Protein AF-A0A2N3GZ10-F1 (afdb_monomer)

Sequence (156 aa):
MTNEALDTREQYLHWMRASSPAFLAPFALIGVSQLLAAAGSPAYAPPLGLRSMMLAAAVGAVIFGRTFGRRITLAPSGMSAENAVAFVRSTSWTLLGLAIAPSLLGIVLVLFTHSLGDALLMLVLTLLGFVLLYPRAVQWDAWLRHLVAPAEEVTV

Solvent-accessible surface area (backbone atoms only — not comparable to full-atom values): 8311 Å² total; per-residue (Å²): 137,63,74,67,66,57,51,56,51,51,54,48,51,52,50,49,59,72,48,49,67,58,72,49,44,58,59,53,44,44,52,52,28,50,53,51,30,69,71,56,77,61,92,50,85,63,62,89,61,46,68,61,50,47,51,51,50,32,53,43,33,36,54,48,31,47,52,53,69,60,48,57,76,70,51,76,41,50,38,55,69,70,56,32,50,52,50,53,52,54,49,48,52,51,24,46,49,30,14,47,41,17,33,58,46,19,38,60,49,19,64,41,62,44,36,64,66,54,33,52,50,18,43,52,51,17,54,49,14,42,74,69,34,57,81,47,74,71,54,53,54,52,46,42,53,50,21,42,34,74,52,77,80,79,81,124

Secondary structure (DSSP, 8-state):
--HHHHHHHHHHHHHHHHHGGGGGHHHHHHHHHHHHHHT-S-SSPPPTTHHHHHHHHHHHHHHHHHHHHHHGGGS-S---HHHHHHHHHHHHHHHHHHHHHHHHHHHHHHHHH--HHHHHHHHHHHHHHHHHHSPPHHHHHHHHHHHHSPPP----

Foldseek 3Di:
DDPVVVVLVVLVVVLCVVCVVLVCLLVVLLVLLLVLLVVDDQPDADPVCLLVVLVCLLLVLLVVLLVLLVCLLVPFAQDDLVVLSVVLSVNQVSLSCSLCSLSVSLSVVCSNVSDNVSNVVSSVSSVVSCVRRRDDSVSSVVSSCSRHPHGPPPPD

Structure (mmCIF, N/CA/C/O backbone):
data_AF-A0A2N3GZ10-F1
#
_entry.id   AF-A0A2N3GZ10-F1
#
loop_
_atom_site.group_PDB
_atom_site.id
_atom_site.type_symbol
_atom_site.label_atom_id
_atom_site.label_alt_id
_atom_site.label_comp_id
_atom_site.label_asym_id
_atom_site.label_entity_id
_atom_site.label_seq_id
_atom_site.pdbx_PDB_ins_code
_atom_site.Cartn_x
_atom_site.Cartn_y
_atom_site.Cartn_z
_atom_site.occupancy
_atom_site.B_iso_or_equiv
_atom_site.auth_seq_id
_atom_site.auth_comp_id
_atom_site.auth_asym_id
_atom_site.auth_atom_id
_atom_site.pdbx_PDB_model_num
ATOM 1 N N . MET A 1 1 ? -29.441 -1.987 18.231 1.00 45.09 1 MET A N 1
ATOM 2 C CA . MET A 1 1 ? -28.271 -1.794 17.349 1.00 45.09 1 MET A CA 1
ATOM 3 C C . MET A 1 1 ? -27.746 -0.404 17.643 1.00 45.09 1 MET A C 1
ATOM 5 O O . MET A 1 1 ? -28.454 0.562 17.409 1.00 45.09 1 MET A O 1
ATOM 9 N N . THR A 1 2 ? -26.625 -0.350 18.350 1.00 44.97 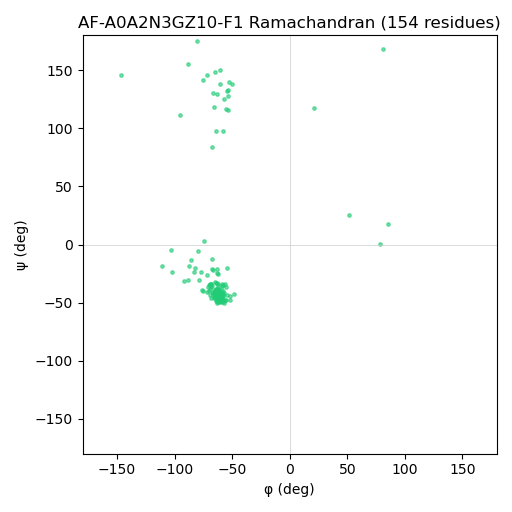2 THR A N 1
ATOM 10 C CA . THR A 1 2 ? -26.057 0.816 19.036 1.00 44.97 2 THR A CA 1
ATOM 11 C C . THR A 1 2 ? -25.409 1.788 18.046 1.00 44.97 2 THR A C 1
ATOM 13 O O . THR A 1 2 ? -24.786 1.358 17.078 1.00 44.97 2 THR A O 1
ATOM 16 N N . ASN A 1 3 ? -25.563 3.095 18.281 1.00 54.22 3 ASN A N 1
ATOM 17 C CA . ASN A 1 3 ? -25.102 4.174 17.394 1.00 54.22 3 ASN A CA 1
ATOM 18 C C . ASN A 1 3 ? -23.598 4.115 17.028 1.00 54.22 3 ASN A C 1
ATOM 20 O O . ASN A 1 3 ? -23.213 4.640 15.991 1.00 54.22 3 ASN A O 1
ATOM 24 N N . GLU A 1 4 ? -22.758 3.418 17.799 1.00 55.16 4 GLU A N 1
ATOM 25 C CA . GLU A 1 4 ? -21.314 3.272 17.535 1.00 55.16 4 GLU A CA 1
ATOM 26 C C . GLU A 1 4 ? -20.974 2.437 16.284 1.00 55.16 4 GLU A C 1
ATOM 28 O O . GLU A 1 4 ? -20.006 2.723 15.576 1.00 55.16 4 GLU A O 1
ATOM 33 N N . ALA A 1 5 ? -21.777 1.414 15.964 1.00 55.25 5 ALA A N 1
ATOM 34 C CA . ALA A 1 5 ? -21.531 0.567 14.790 1.00 55.25 5 ALA A CA 1
ATOM 35 C C . ALA A 1 5 ? -21.838 1.298 13.468 1.00 55.25 5 ALA A C 1
ATOM 37 O O . ALA A 1 5 ? -21.270 0.975 12.421 1.00 55.25 5 ALA A O 1
ATOM 38 N N . LEU A 1 6 ? -22.742 2.283 13.517 1.00 56.50 6 LEU A N 1
ATOM 39 C CA . LEU A 1 6 ? -23.075 3.135 12.376 1.00 56.50 6 LEU A CA 1
ATOM 40 C C . LEU A 1 6 ? -21.933 4.117 12.071 1.00 56.50 6 LEU A C 1
ATOM 42 O O . LEU A 1 6 ? -21.553 4.238 10.907 1.00 56.50 6 LEU A O 1
ATOM 46 N N . ASP A 1 7 ? -21.304 4.695 13.098 1.00 79.75 7 ASP A N 1
ATOM 47 C CA . ASP A 1 7 ? -20.196 5.649 12.941 1.00 79.75 7 ASP A CA 1
ATOM 48 C C . ASP A 1 7 ? -18.944 4.997 12.312 1.00 79.75 7 ASP A C 1
ATOM 50 O O . ASP A 1 7 ? -18.394 5.473 11.316 1.00 79.75 7 ASP A O 1
ATOM 54 N N . THR A 1 8 ? -18.563 3.800 12.774 1.00 81.44 8 THR A N 1
ATOM 55 C CA . THR A 1 8 ? -17.405 3.068 12.217 1.00 81.44 8 THR A CA 1
ATOM 56 C C . THR A 1 8 ? -17.554 2.778 10.716 1.00 81.44 8 THR A C 1
ATOM 58 O O . THR A 1 8 ? -16.608 2.916 9.929 1.00 81.44 8 THR A O 1
ATOM 61 N N . ARG A 1 9 ? -18.758 2.380 10.288 1.00 85.56 9 ARG A N 1
ATOM 62 C CA . ARG A 1 9 ? -19.042 2.083 8.879 1.00 85.56 9 ARG A CA 1
ATOM 63 C C . ARG A 1 9 ? -18.965 3.341 8.018 1.00 85.56 9 ARG A C 1
ATOM 65 O O . ARG A 1 9 ? -18.419 3.281 6.915 1.00 85.56 9 ARG A O 1
ATOM 72 N N . GLU A 1 10 ? -19.507 4.456 8.493 1.00 90.06 10 GLU A N 1
ATOM 73 C CA . GLU A 1 10 ? -19.467 5.733 7.775 1.00 90.06 10 GLU A CA 1
ATOM 74 C C . GLU A 1 10 ? -18.034 6.229 7.589 1.00 90.06 10 GLU A C 1
ATOM 76 O O . GLU A 1 10 ? -17.647 6.608 6.478 1.00 90.06 10 GLU A O 1
ATOM 81 N N . GLN A 1 11 ? -17.208 6.125 8.627 1.00 89.94 11 GLN A N 1
ATOM 82 C CA . GLN A 1 11 ? -15.802 6.508 8.558 1.00 89.94 11 GLN A CA 1
ATOM 83 C C . GLN A 1 11 ? -14.999 5.629 7.590 1.00 89.94 11 GLN A C 1
ATOM 85 O O . GLN A 1 11 ? -14.173 6.154 6.829 1.00 89.94 11 GLN A O 1
ATOM 90 N N . TYR A 1 12 ? -15.271 4.317 7.559 1.00 92.12 12 TYR A N 1
ATOM 91 C CA . TYR A 1 12 ? -14.682 3.410 6.570 1.00 92.12 12 TYR A CA 1
ATOM 92 C C . TYR A 1 12 ? -15.093 3.784 5.149 1.00 92.12 12 TYR A C 1
ATOM 94 O O . TYR A 1 12 ? -14.240 3.888 4.270 1.00 92.12 12 TYR A O 1
ATOM 102 N N . LEU A 1 13 ? -16.383 4.033 4.911 1.00 94.00 13 LEU A N 1
ATOM 103 C CA . LEU A 1 13 ? -16.877 4.431 3.592 1.00 94.00 13 LEU A CA 1
ATOM 104 C C . LEU A 1 13 ? -16.288 5.769 3.145 1.00 94.00 13 LEU A C 1
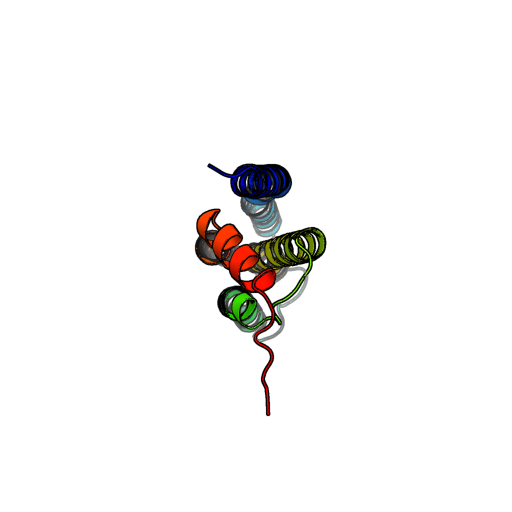ATOM 106 O O . LEU A 1 13 ? -15.942 5.923 1.974 1.00 94.00 13 LEU A O 1
ATOM 110 N N . HIS A 1 14 ? -16.132 6.722 4.062 1.00 93.69 14 HIS A N 1
ATOM 111 C CA . HIS A 1 14 ? -15.489 7.994 3.766 1.00 93.69 14 HIS A CA 1
ATOM 112 C C . HIS A 1 14 ? -14.025 7.794 3.349 1.00 93.69 14 HIS A C 1
ATOM 114 O O . HIS A 1 14 ? -13.596 8.324 2.322 1.00 93.69 14 HIS A O 1
ATOM 120 N N . TRP A 1 15 ? -13.267 6.978 4.087 1.00 94.75 15 TRP A N 1
ATOM 121 C CA . TRP A 1 15 ? -11.890 6.639 3.718 1.00 94.75 15 TRP A CA 1
ATOM 122 C C . TRP A 1 15 ? -11.807 5.846 2.405 1.00 94.75 15 TRP A C 1
ATOM 124 O O . TRP A 1 15 ? -10.945 6.124 1.572 1.00 94.75 15 TRP A O 1
ATOM 134 N N . MET A 1 16 ? -12.717 4.900 2.170 1.00 94.38 16 MET A N 1
ATOM 135 C CA . MET A 1 16 ? -12.794 4.133 0.923 1.00 94.38 16 MET A CA 1
ATOM 136 C C . MET A 1 16 ? -13.029 5.058 -0.275 1.00 94.38 16 MET A C 1
ATOM 138 O O . MET A 1 16 ? -12.343 4.950 -1.288 1.00 94.38 16 MET A O 1
ATOM 142 N N . ARG A 1 17 ? -13.963 6.010 -0.159 1.00 93.75 17 ARG A N 1
ATOM 143 C CA . ARG A 1 17 ? -14.216 7.005 -1.212 1.00 93.75 17 ARG A CA 1
ATOM 144 C C . ARG A 1 17 ? -12.982 7.863 -1.468 1.00 93.75 17 ARG A C 1
ATOM 146 O O . ARG A 1 17 ? -12.598 8.019 -2.624 1.00 93.75 17 ARG A O 1
ATOM 153 N N . ALA A 1 18 ? -12.330 8.344 -0.410 1.00 92.75 18 ALA A N 1
ATOM 154 C CA . ALA A 1 18 ? -11.109 9.141 -0.519 1.00 92.75 18 ALA A CA 1
ATOM 155 C C . ALA A 1 18 ? -9.928 8.356 -1.121 1.00 92.75 18 ALA A C 1
ATOM 157 O O . ALA A 1 18 ? -9.117 8.926 -1.843 1.00 92.75 18 ALA A O 1
ATOM 158 N N . SER A 1 19 ? -9.839 7.050 -0.857 1.00 91.75 19 SER A N 1
ATOM 159 C CA . SER A 1 19 ? -8.796 6.174 -1.405 1.00 91.75 19 SER A CA 1
ATOM 160 C C . SER A 1 19 ? -9.128 5.617 -2.790 1.00 91.75 19 SER A C 1
ATOM 162 O O . SER A 1 19 ? -8.228 5.132 -3.469 1.00 91.75 19 SER A O 1
ATOM 164 N N . SER A 1 20 ? -10.377 5.717 -3.252 1.00 89.75 20 SER A N 1
ATOM 165 C CA . SER A 1 20 ? -10.799 5.157 -4.540 1.00 89.75 20 SER A CA 1
ATOM 166 C C . SER A 1 20 ? -9.981 5.625 -5.759 1.00 89.75 20 SER A C 1
ATOM 168 O O . SER A 1 20 ? -9.679 4.779 -6.606 1.00 89.75 20 SER A O 1
ATOM 170 N N . PRO A 1 21 ? -9.507 6.888 -5.854 1.00 88.81 21 PRO A N 1
ATOM 171 C CA . PRO A 1 21 ? -8.650 7.298 -6.966 1.00 88.81 21 PRO A CA 1
ATOM 172 C C . PRO A 1 21 ? -7.316 6.542 -7.004 1.00 88.81 21 PRO A C 1
ATOM 174 O O . PRO A 1 21 ? -6.730 6.374 -8.070 1.00 88.81 21 PRO A O 1
ATOM 177 N N . ALA A 1 22 ? -6.840 6.027 -5.866 1.00 86.94 22 ALA A N 1
ATOM 178 C CA . ALA A 1 22 ? -5.595 5.273 -5.800 1.00 86.94 22 ALA A CA 1
ATOM 179 C C . ALA A 1 22 ? -5.665 3.936 -6.556 1.00 86.94 22 ALA A C 1
ATOM 181 O O . ALA A 1 22 ? -4.629 3.439 -6.986 1.00 86.94 22 ALA A O 1
ATOM 182 N N . PHE A 1 23 ? -6.861 3.381 -6.799 1.00 85.62 23 PHE A N 1
ATOM 183 C CA . PHE A 1 23 ? -7.023 2.204 -7.664 1.00 85.62 23 PHE A CA 1
ATOM 184 C C . PHE A 1 23 ? -6.717 2.496 -9.133 1.00 85.62 23 PHE A C 1
ATOM 186 O O . PHE A 1 23 ? -6.412 1.573 -9.883 1.00 85.62 23 PHE A O 1
ATOM 193 N N . LEU A 1 24 ? -6.772 3.764 -9.547 1.00 88.69 24 LEU A N 1
ATOM 194 C CA . LEU A 1 24 ? -6.380 4.179 -10.891 1.00 88.69 24 LEU A CA 1
ATOM 195 C C . LEU A 1 24 ? -4.865 4.366 -11.010 1.00 88.69 24 LEU A C 1
ATOM 197 O O . LEU A 1 24 ? -4.333 4.305 -12.118 1.00 88.69 24 LEU A O 1
ATOM 201 N N . ALA A 1 25 ? -4.158 4.546 -9.888 1.00 87.19 25 ALA A N 1
ATOM 202 C CA . ALA A 1 25 ? -2.721 4.792 -9.891 1.00 87.19 25 ALA A CA 1
ATOM 203 C C . ALA A 1 25 ? -1.933 3.684 -10.616 1.00 87.19 25 ALA A C 1
ATOM 205 O O . ALA A 1 25 ? -1.162 4.028 -11.503 1.00 87.19 25 ALA A O 1
ATOM 206 N N . PRO A 1 26 ? -2.147 2.374 -10.381 1.00 85.44 26 PRO A N 1
ATOM 207 C CA . PRO A 1 26 ? -1.419 1.328 -11.104 1.00 85.44 26 PRO A CA 1
ATOM 208 C C . PRO A 1 26 ? -1.595 1.408 -12.625 1.00 85.44 26 PRO A C 1
ATOM 210 O O . PRO A 1 26 ? -0.648 1.155 -13.366 1.00 85.44 26 PRO A O 1
ATOM 213 N N . PHE A 1 27 ? -2.782 1.810 -13.092 1.00 87.31 27 PHE A N 1
ATOM 214 C CA . PHE A 1 27 ? -3.099 1.946 -14.515 1.00 87.31 27 PHE A CA 1
ATOM 215 C C . PHE A 1 27 ? -2.479 3.205 -15.135 1.00 87.31 27 PHE A C 1
ATOM 217 O O . PHE A 1 27 ? -1.950 3.168 -16.245 1.00 87.31 27 PHE A O 1
ATOM 224 N N . ALA A 1 28 ? -2.478 4.318 -14.404 1.00 89.25 28 ALA A N 1
ATOM 225 C CA . ALA A 1 28 ? -1.755 5.512 -14.827 1.00 89.25 28 ALA A CA 1
ATOM 226 C C . ALA A 1 28 ? -0.240 5.242 -14.889 1.00 89.25 28 ALA A C 1
ATOM 228 O O . ALA A 1 28 ? 0.417 5.567 -15.877 1.00 89.25 28 ALA A O 1
ATOM 229 N N . LEU A 1 29 ? 0.307 4.575 -13.869 1.00 86.06 29 LEU A N 1
ATOM 230 C CA . LEU A 1 29 ? 1.735 4.274 -13.765 1.00 86.06 29 LEU A CA 1
ATOM 231 C C . LEU A 1 29 ? 2.189 3.242 -14.811 1.00 86.06 29 LEU A C 1
ATOM 233 O O . LEU A 1 29 ? 3.295 3.375 -15.341 1.00 86.06 29 LEU A O 1
ATOM 237 N N . ILE A 1 30 ? 1.354 2.254 -15.171 1.00 85.75 30 ILE A N 1
ATOM 238 C CA . ILE A 1 30 ? 1.681 1.345 -16.28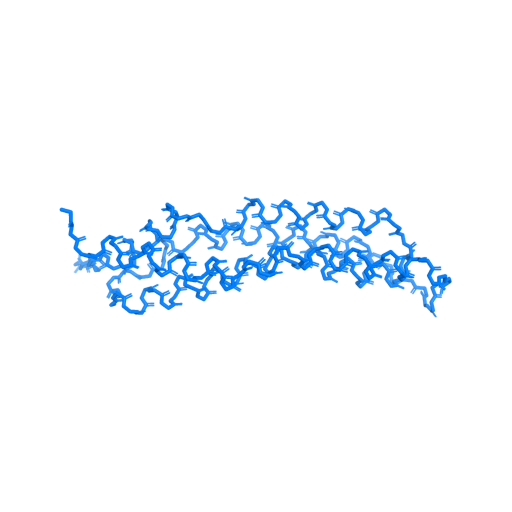3 1.00 85.75 30 ILE A CA 1
ATOM 239 C C . ILE A 1 30 ? 1.632 2.080 -17.624 1.00 85.75 30 ILE A C 1
ATOM 241 O O . ILE A 1 30 ? 2.513 1.856 -18.446 1.00 85.75 30 ILE A O 1
ATOM 245 N N . GLY A 1 31 ? 0.681 2.997 -17.831 1.00 84.94 31 GLY A N 1
ATOM 246 C CA . GLY A 1 31 ? 0.628 3.832 -19.035 1.00 84.94 31 GLY A CA 1
ATOM 247 C C . GLY A 1 31 ? 1.898 4.668 -19.208 1.00 84.94 31 GLY A C 1
ATOM 248 O O . GLY A 1 31 ? 2.517 4.644 -20.271 1.00 84.94 31 GLY A O 1
ATOM 249 N N . VAL A 1 32 ? 2.356 5.317 -18.132 1.00 86.56 32 VAL A N 1
ATOM 250 C CA . VAL A 1 32 ? 3.647 6.028 -18.104 1.00 86.56 32 VAL A CA 1
ATOM 251 C C . VAL A 1 32 ? 4.805 5.075 -18.399 1.00 86.56 32 VAL A C 1
ATOM 253 O O . VAL A 1 32 ? 5.656 5.383 -19.225 1.00 86.56 32 VAL A O 1
ATOM 256 N N . SER A 1 33 ? 4.821 3.892 -17.784 1.00 83.75 33 SER A N 1
ATOM 257 C CA . SER A 1 33 ? 5.880 2.900 -18.007 1.00 83.75 33 SER A CA 1
ATOM 258 C C . SER A 1 33 ? 5.923 2.409 -19.459 1.00 83.75 33 SER A C 1
ATOM 260 O O . SER A 1 33 ? 7.002 2.234 -20.014 1.00 83.75 33 SER A O 1
ATOM 262 N N . GLN A 1 34 ? 4.771 2.228 -20.108 1.00 83.56 34 GLN A N 1
ATOM 263 C CA . GLN A 1 34 ? 4.705 1.848 -21.522 1.00 83.56 34 GLN A CA 1
ATOM 264 C C . GLN A 1 34 ? 5.233 2.958 -22.433 1.00 83.56 34 GLN A C 1
ATOM 266 O O . GLN A 1 34 ? 5.991 2.670 -23.356 1.00 83.56 34 GLN A O 1
ATOM 271 N N . LEU A 1 35 ? 4.890 4.218 -22.146 1.00 85.06 35 LEU A N 1
ATOM 272 C CA . LEU A 1 35 ? 5.430 5.372 -22.870 1.00 85.06 35 LEU A CA 1
ATOM 273 C C . LEU A 1 35 ? 6.952 5.473 -22.712 1.00 85.06 35 LEU A C 1
ATOM 275 O O . LEU A 1 35 ? 7.653 5.683 -23.696 1.00 85.06 35 LEU A O 1
ATOM 279 N N . LEU A 1 36 ? 7.469 5.265 -21.498 1.00 82.31 36 LEU A N 1
ATOM 280 C CA . LEU A 1 36 ? 8.908 5.268 -21.223 1.00 82.31 36 LEU A CA 1
ATOM 281 C C . LEU A 1 36 ? 9.630 4.117 -21.932 1.00 82.31 36 LEU A C 1
ATOM 283 O O . LEU A 1 36 ? 10.662 4.339 -22.554 1.00 82.31 36 LEU A O 1
ATOM 287 N N . ALA A 1 37 ? 9.069 2.906 -21.905 1.00 79.44 37 ALA A N 1
ATOM 288 C CA . ALA A 1 37 ? 9.627 1.768 -22.632 1.00 79.44 37 ALA A CA 1
ATOM 289 C C . ALA A 1 37 ? 9.647 2.008 -24.155 1.00 79.44 37 ALA A C 1
ATOM 291 O O . ALA A 1 37 ? 10.590 1.599 -24.829 1.00 79.44 37 ALA A O 1
ATOM 292 N N . ALA A 1 38 ? 8.633 2.697 -24.689 1.00 80.38 38 ALA A N 1
ATOM 293 C CA . ALA A 1 38 ? 8.525 3.030 -26.109 1.00 80.38 38 ALA A CA 1
ATOM 294 C C . ALA A 1 38 ? 9.427 4.200 -26.547 1.00 80.38 38 ALA A C 1
ATOM 296 O O . ALA A 1 38 ? 9.771 4.281 -27.725 1.00 80.38 38 ALA A O 1
ATOM 297 N N . ALA A 1 39 ? 9.826 5.087 -25.629 1.00 77.81 39 ALA A N 1
ATOM 298 C CA . ALA A 1 39 ? 10.661 6.254 -25.929 1.00 77.81 39 ALA A CA 1
ATOM 299 C C . ALA A 1 39 ? 12.105 5.900 -26.350 1.00 77.81 39 ALA A C 1
ATOM 301 O O . ALA A 1 39 ? 12.798 6.742 -26.918 1.00 77.81 39 ALA A O 1
ATOM 302 N N . GLY A 1 40 ? 12.525 4.644 -26.166 1.00 65.94 40 GLY A N 1
ATOM 303 C CA . GLY A 1 40 ? 13.767 4.106 -26.718 1.00 65.94 40 GLY A CA 1
ATOM 304 C C . GLY A 1 40 ? 15.039 4.451 -25.932 1.00 65.94 40 GLY A C 1
ATOM 305 O O . GLY A 1 40 ? 15.032 5.279 -25.035 1.00 65.94 40 GLY A O 1
ATOM 306 N N . SER A 1 41 ? 16.113 3.739 -26.309 1.00 56.91 41 SER A N 1
ATOM 307 C CA . SER A 1 41 ? 17.497 3.696 -25.794 1.00 56.91 41 SER A CA 1
ATOM 308 C C . SER A 1 41 ? 17.746 4.184 -24.354 1.00 56.91 41 SER A C 1
ATOM 310 O O . SER A 1 41 ? 17.683 5.386 -24.098 1.00 56.91 41 SER A O 1
ATOM 312 N N . PRO A 1 42 ? 18.217 3.311 -23.440 1.00 60.06 42 PRO A N 1
ATOM 313 C CA . PRO A 1 42 ? 18.583 3.733 -22.094 1.00 60.06 42 PRO A CA 1
ATOM 314 C C . PRO A 1 42 ? 19.639 4.841 -22.121 1.00 60.06 42 PRO A C 1
ATOM 316 O O . PRO A 1 42 ? 20.710 4.680 -22.702 1.00 60.06 42 PRO A O 1
ATOM 319 N N . ALA A 1 43 ? 19.338 5.962 -21.460 1.00 58.53 43 ALA A N 1
ATOM 320 C CA . ALA A 1 43 ? 20.274 7.076 -21.306 1.00 58.53 43 ALA A CA 1
ATOM 321 C C . ALA A 1 43 ? 21.530 6.679 -20.501 1.00 58.53 43 ALA A C 1
ATOM 323 O O . ALA A 1 43 ? 22.567 7.327 -20.615 1.00 58.53 43 ALA A O 1
ATOM 324 N N . TYR A 1 44 ? 21.444 5.600 -19.708 1.00 65.88 44 TYR A N 1
ATOM 325 C CA . TYR A 1 44 ? 22.515 5.085 -18.856 1.00 65.88 44 TYR A CA 1
ATOM 326 C C . TYR A 1 44 ? 22.463 3.558 -18.762 1.00 65.88 44 TYR A C 1
ATOM 328 O O . TYR A 1 44 ? 21.382 2.971 -18.709 1.00 65.88 44 TYR A O 1
ATOM 336 N N . ALA A 1 45 ? 23.628 2.912 -18.667 1.00 68.75 45 ALA A N 1
ATOM 337 C CA . ALA A 1 45 ? 23.691 1.493 -18.335 1.00 68.75 45 ALA A CA 1
ATOM 338 C C . ALA A 1 45 ? 23.115 1.266 -16.920 1.00 68.75 45 ALA A C 1
ATOM 340 O O . ALA A 1 45 ? 23.523 1.964 -15.985 1.00 68.75 45 ALA A O 1
ATOM 341 N N . PRO A 1 46 ? 22.176 0.320 -16.731 1.00 74.12 46 PRO A N 1
ATOM 342 C CA . PRO A 1 46 ? 21.634 0.029 -15.411 1.00 74.12 46 PRO A CA 1
ATOM 343 C C . PRO A 1 46 ? 22.753 -0.430 -14.463 1.00 74.12 46 PRO A C 1
ATOM 345 O O . PRO A 1 46 ? 23.578 -1.260 -14.858 1.00 74.12 46 PRO A O 1
ATOM 348 N N . PRO A 1 47 ? 22.766 0.031 -13.199 1.00 81.56 47 PRO A N 1
ATOM 349 C CA . PRO A 1 47 ? 23.631 -0.537 -12.176 1.00 81.56 47 PRO A CA 1
ATOM 350 C C . PRO A 1 47 ? 23.457 -2.059 -12.087 1.00 81.56 47 PRO A C 1
ATOM 352 O O . PRO A 1 47 ? 22.335 -2.577 -12.155 1.00 81.56 47 PRO A O 1
ATOM 355 N N . LEU A 1 48 ? 24.566 -2.780 -11.901 1.00 82.69 48 LEU A N 1
ATOM 356 C CA . LEU A 1 48 ? 24.545 -4.225 -11.671 1.00 82.69 48 LEU A CA 1
ATOM 357 C C . LEU A 1 48 ? 23.612 -4.554 -10.500 1.00 82.69 48 LEU A C 1
ATOM 359 O O . LEU A 1 48 ? 23.716 -3.978 -9.421 1.00 82.69 48 LEU A O 1
ATOM 363 N N . GLY A 1 49 ? 22.676 -5.476 -10.724 1.00 87.75 49 GLY A N 1
ATOM 364 C CA . GLY A 1 49 ? 21.727 -5.912 -9.699 1.00 87.75 49 GLY A CA 1
ATOM 365 C C . GLY A 1 49 ? 20.545 -4.969 -9.442 1.00 87.75 49 GLY A C 1
ATOM 366 O O . GLY A 1 49 ? 19.686 -5.330 -8.634 1.00 87.75 49 GLY A O 1
ATOM 367 N N . LEU A 1 50 ? 20.420 -3.830 -10.143 1.00 89.38 50 LEU A N 1
ATOM 368 C CA . LEU A 1 50 ? 19.289 -2.901 -9.971 1.00 89.38 50 LEU A CA 1
ATOM 369 C C . LEU A 1 50 ? 17.943 -3.628 -10.081 1.00 89.38 50 LEU A C 1
ATOM 371 O O . LEU A 1 50 ? 17.083 -3.475 -9.218 1.00 89.38 50 LEU A O 1
ATOM 375 N N . ARG A 1 51 ? 17.777 -4.466 -11.113 1.00 89.81 51 ARG A N 1
ATOM 376 C CA . ARG A 1 51 ? 16.542 -5.229 -11.339 1.00 89.81 51 ARG A CA 1
ATOM 377 C C . ARG A 1 51 ? 16.184 -6.107 -10.144 1.00 89.81 51 ARG A C 1
ATOM 379 O O . ARG A 1 51 ? 15.065 -6.033 -9.648 1.00 89.81 51 ARG A O 1
ATOM 386 N N . SER A 1 52 ? 17.133 -6.903 -9.655 1.00 92.81 52 SER A N 1
ATOM 387 C CA . SER A 1 52 ? 16.929 -7.751 -8.477 1.00 92.81 52 SER A CA 1
ATOM 388 C C . SER A 1 52 ? 16.650 -6.937 -7.215 1.00 92.81 52 SER A C 1
ATOM 390 O O . SER A 1 52 ? 15.783 -7.327 -6.443 1.00 92.81 52 SER A O 1
ATOM 392 N N . MET A 1 53 ? 17.317 -5.794 -7.021 1.00 94.00 53 MET A N 1
ATOM 393 C CA . MET A 1 53 ? 17.074 -4.919 -5.869 1.00 94.00 53 MET A CA 1
ATOM 394 C C . MET A 1 53 ? 15.671 -4.310 -5.909 1.00 94.00 53 MET A C 1
ATOM 396 O O . MET A 1 53 ? 14.973 -4.339 -4.901 1.00 94.00 53 MET A O 1
ATOM 400 N N . MET A 1 54 ? 15.232 -3.810 -7.068 1.00 94.12 54 MET A N 1
ATOM 401 C CA . MET A 1 54 ? 13.889 -3.246 -7.241 1.00 94.12 54 MET A CA 1
ATOM 402 C C . MET A 1 54 ? 12.808 -4.310 -7.044 1.00 94.12 54 MET A C 1
ATOM 404 O O . MET A 1 54 ? 11.823 -4.060 -6.353 1.00 94.12 54 MET A O 1
ATOM 408 N N . LEU A 1 55 ? 13.003 -5.513 -7.593 1.00 93.50 55 LEU A N 1
ATOM 409 C CA . LEU A 1 55 ? 12.078 -6.630 -7.392 1.00 93.50 55 LEU A CA 1
ATOM 410 C C . LEU A 1 55 ? 12.033 -7.075 -5.927 1.00 93.50 55 LEU A C 1
ATOM 412 O O . LEU A 1 55 ? 10.948 -7.261 -5.379 1.00 93.50 55 LEU A O 1
ATOM 416 N N . ALA A 1 56 ? 13.187 -7.194 -5.270 1.00 95.69 56 ALA A N 1
ATOM 417 C CA . ALA A 1 56 ? 13.259 -7.531 -3.853 1.00 95.69 56 ALA A CA 1
ATOM 418 C C . ALA A 1 56 ? 12.589 -6.458 -2.983 1.00 95.69 56 ALA A C 1
ATOM 420 O O . ALA A 1 56 ? 11.852 -6.802 -2.063 1.00 95.69 56 ALA A O 1
ATOM 421 N N . ALA A 1 57 ? 12.780 -5.174 -3.295 1.00 95.81 57 ALA A N 1
ATOM 422 C CA . ALA A 1 57 ? 12.126 -4.070 -2.599 1.00 95.81 57 ALA A CA 1
ATOM 423 C C . ALA A 1 57 ? 10.605 -4.071 -2.818 1.00 95.81 57 ALA A C 1
ATOM 425 O O . ALA A 1 57 ? 9.855 -3.892 -1.862 1.00 95.81 57 ALA A O 1
ATOM 426 N N . ALA A 1 58 ? 10.139 -4.338 -4.041 1.00 95.38 58 ALA A N 1
ATOM 427 C CA . ALA A 1 58 ? 8.718 -4.442 -4.363 1.00 95.38 58 ALA A CA 1
ATOM 428 C C . ALA A 1 58 ? 8.040 -5.594 -3.604 1.00 95.38 58 ALA A C 1
ATOM 430 O O . ALA A 1 58 ? 7.020 -5.399 -2.942 1.00 95.38 58 ALA A O 1
ATOM 431 N N . VAL A 1 59 ? 8.637 -6.787 -3.641 1.00 96.06 59 VAL A N 1
ATOM 432 C CA . VAL A 1 59 ? 8.156 -7.949 -2.877 1.00 96.06 59 VAL A CA 1
ATOM 433 C C . VAL A 1 59 ? 8.237 -7.673 -1.372 1.00 96.06 59 VAL A C 1
ATOM 435 O O . VAL A 1 59 ? 7.290 -7.947 -0.634 1.00 96.06 59 VAL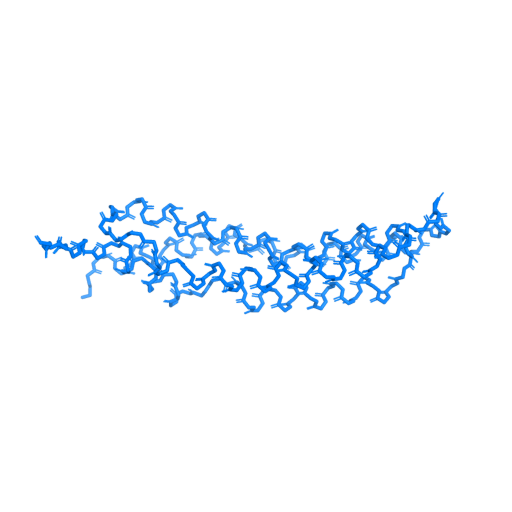 A O 1
ATOM 438 N N . GLY A 1 60 ? 9.340 -7.074 -0.923 1.00 96.38 60 GLY A N 1
ATOM 439 C CA . GLY A 1 60 ? 9.567 -6.670 0.458 1.00 96.38 60 GLY A CA 1
ATOM 440 C C . GLY A 1 60 ? 8.500 -5.708 0.969 1.00 96.38 60 GLY A C 1
ATOM 441 O O . GLY A 1 60 ? 7.988 -5.926 2.061 1.00 96.38 60 GLY A O 1
ATOM 442 N N . ALA A 1 61 ? 8.090 -4.714 0.176 1.00 95.94 61 ALA A N 1
ATOM 443 C CA . ALA A 1 61 ? 7.019 -3.783 0.529 1.00 95.94 61 ALA A CA 1
ATOM 444 C C . ALA A 1 61 ? 5.687 -4.509 0.778 1.00 95.94 61 ALA A C 1
ATOM 446 O O . ALA A 1 61 ? 5.013 -4.236 1.772 1.00 95.94 61 ALA A O 1
ATOM 447 N N . VAL A 1 62 ? 5.341 -5.489 -0.065 1.00 95.62 62 VAL A N 1
ATOM 448 C CA . VAL A 1 62 ? 4.110 -6.282 0.090 1.00 95.62 62 VAL A CA 1
ATOM 449 C C . VAL A 1 62 ? 4.174 -7.183 1.330 1.00 95.62 62 VAL A C 1
ATOM 451 O O . VAL A 1 62 ? 3.232 -7.224 2.126 1.00 95.62 62 VAL A O 1
ATOM 454 N 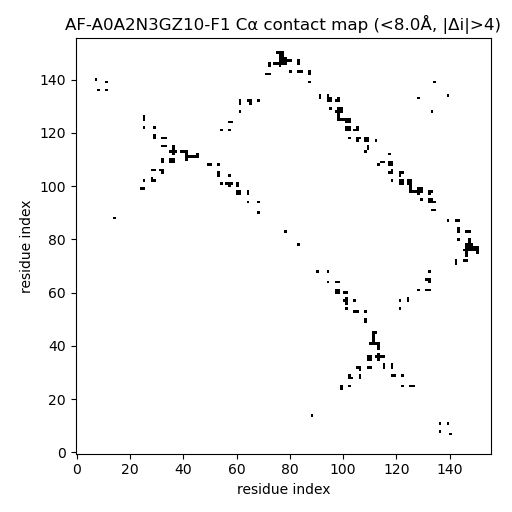N . ILE A 1 63 ? 5.293 -7.883 1.541 1.00 96.00 63 ILE A N 1
ATOM 455 C CA . ILE A 1 63 ? 5.494 -8.761 2.710 1.00 96.00 63 ILE A CA 1
ATOM 456 C C . ILE A 1 63 ? 5.514 -7.946 4.009 1.00 96.00 63 ILE A C 1
ATOM 458 O O . ILE A 1 63 ? 4.859 -8.311 4.996 1.00 96.00 63 ILE A O 1
ATOM 462 N N . PHE A 1 64 ? 6.242 -6.830 4.007 1.00 94.69 64 PHE A N 1
ATOM 463 C CA . PHE A 1 64 ? 6.313 -5.903 5.125 1.00 94.69 64 PHE A CA 1
ATOM 464 C C . PHE A 1 64 ? 4.932 -5.335 5.433 1.00 94.69 64 PHE A C 1
ATOM 466 O O . PHE A 1 64 ? 4.497 -5.434 6.575 1.00 94.69 64 PHE A O 1
ATOM 473 N N . GLY A 1 65 ? 4.196 -4.849 4.429 1.00 93.56 65 GLY A N 1
ATOM 474 C CA . GLY A 1 65 ? 2.836 -4.338 4.603 1.00 93.56 65 GLY A CA 1
ATOM 475 C C . GLY A 1 65 ? 1.893 -5.370 5.209 1.00 93.56 65 GLY A C 1
ATOM 476 O O . GLY A 1 65 ? 1.142 -5.061 6.133 1.00 93.56 65 GLY A O 1
ATOM 477 N N . ARG A 1 66 ? 1.978 -6.631 4.774 1.00 93.31 66 ARG A N 1
ATOM 478 C CA . ARG A 1 66 ? 1.151 -7.711 5.329 1.00 93.31 66 ARG A CA 1
ATOM 479 C C . ARG A 1 66 ? 1.478 -7.958 6.799 1.00 93.31 66 ARG A C 1
ATOM 481 O O . ARG A 1 66 ? 0.579 -8.207 7.601 1.00 93.31 66 ARG A O 1
ATOM 488 N N . THR A 1 67 ? 2.757 -7.900 7.150 1.00 91.81 67 THR A N 1
ATOM 489 C CA . THR A 1 67 ? 3.218 -8.058 8.534 1.00 91.81 67 THR A CA 1
ATOM 490 C C . THR A 1 67 ? 2.809 -6.857 9.384 1.00 91.81 67 THR A C 1
ATOM 492 O O . THR A 1 67 ? 2.292 -7.035 10.483 1.00 91.81 67 THR A O 1
ATOM 495 N N . PHE A 1 68 ? 2.964 -5.646 8.855 1.00 90.94 68 PHE A N 1
ATOM 496 C CA . PHE A 1 68 ? 2.571 -4.391 9.483 1.00 90.94 68 PHE A CA 1
ATOM 497 C C . PHE A 1 68 ? 1.069 -4.366 9.794 1.00 90.94 68 PHE A C 1
ATOM 499 O O . PHE A 1 68 ? 0.686 -4.174 10.945 1.00 90.94 68 PHE A O 1
ATOM 506 N N . GLY A 1 69 ? 0.221 -4.705 8.817 1.00 87.75 69 GLY A N 1
ATOM 507 C CA . GLY A 1 69 ? -1.234 -4.772 8.991 1.00 87.75 69 GLY A CA 1
ATOM 508 C C . GLY A 1 69 ? -1.702 -5.807 10.023 1.00 87.75 69 GLY A C 1
ATOM 509 O O . GLY A 1 69 ? -2.763 -5.658 10.624 1.00 87.75 69 GLY A O 1
ATOM 510 N N . ARG A 1 70 ? -0.911 -6.856 10.267 1.00 87.12 70 ARG A N 1
ATOM 511 C CA . ARG A 1 70 ? -1.188 -7.837 11.329 1.00 87.12 70 ARG A CA 1
ATOM 512 C C . ARG A 1 70 ? -0.789 -7.338 12.713 1.00 87.12 70 ARG A C 1
ATOM 514 O O . ARG A 1 70 ? -1.416 -7.729 13.684 1.00 87.12 70 ARG A O 1
ATOM 521 N N . ARG A 1 71 ? 0.238 -6.493 12.815 1.00 85.88 71 ARG A N 1
ATOM 522 C CA . ARG A 1 71 ? 0.751 -5.995 14.101 1.00 85.88 71 ARG A CA 1
ATOM 523 C C . ARG A 1 71 ? -0.073 -4.855 14.697 1.00 85.88 71 ARG A C 1
ATOM 525 O O . ARG A 1 71 ? 0.183 -4.476 15.829 1.00 85.88 71 ARG A O 1
ATOM 532 N N . ILE A 1 72 ? -1.074 -4.337 13.991 1.00 84.25 72 ILE A N 1
ATOM 533 C CA . ILE A 1 72 ? -1.991 -3.312 14.521 1.00 84.25 72 ILE A CA 1
ATOM 534 C C . ILE A 1 72 ? -2.713 -3.802 15.777 1.00 84.25 72 ILE A C 1
ATOM 536 O O . ILE A 1 72 ? -2.889 -3.039 16.717 1.00 84.25 72 ILE A O 1
ATOM 540 N N . THR A 1 73 ? -3.053 -5.090 15.839 1.00 75.88 73 THR A N 1
ATOM 541 C CA . THR A 1 73 ? -3.653 -5.708 17.032 1.00 75.88 73 THR A CA 1
ATOM 542 C C . THR A 1 73 ? -2.650 -5.929 18.169 1.00 75.88 73 THR A C 1
ATOM 544 O O . THR A 1 73 ? -2.988 -6.542 19.169 1.00 75.88 73 THR A O 1
ATOM 547 N N . LEU A 1 74 ? -1.395 -5.497 18.015 1.00 81.62 74 LEU A N 1
ATOM 548 C CA . LEU A 1 74 ? -0.400 -5.447 19.092 1.00 81.62 74 LEU A CA 1
ATOM 549 C C . LEU A 1 74 ? -0.203 -4.019 19.612 1.00 81.62 74 LEU A C 1
ATOM 551 O O . LEU A 1 74 ? 0.568 -3.819 20.547 1.00 81.62 74 LEU A O 1
ATOM 555 N N . ALA A 1 75 ? -0.844 -3.021 18.994 1.00 82.56 75 ALA A N 1
ATOM 556 C CA . ALA A 1 75 ? -0.820 -1.665 19.514 1.00 82.56 75 ALA A CA 1
ATOM 557 C C . ALA A 1 75 ? -1.532 -1.619 20.882 1.00 82.56 75 ALA A C 1
ATOM 559 O O . ALA A 1 75 ? -2.474 -2.396 21.091 1.00 82.56 75 ALA A O 1
ATOM 560 N N . PRO A 1 76 ? -1.097 -0.731 21.799 1.00 83.06 76 PRO A N 1
ATOM 561 C CA . PRO A 1 76 ? -1.739 -0.566 23.098 1.00 83.06 76 PRO A CA 1
ATOM 562 C C . PRO A 1 76 ? -3.238 -0.288 22.946 1.00 83.06 76 PRO A C 1
ATOM 564 O O . PRO A 1 76 ? -3.632 0.549 22.128 1.00 83.06 76 PRO A O 1
ATOM 567 N N . SER A 1 77 ? -4.051 -1.004 23.719 1.00 86.44 77 SER A N 1
ATOM 568 C CA . SER A 1 77 ? -5.487 -0.755 23.844 1.00 86.44 77 SER A CA 1
ATOM 569 C C . SER A 1 77 ? -5.757 0.397 24.828 1.00 86.44 77 SER A C 1
ATOM 571 O O . SER A 1 77 ? -4.831 0.954 25.422 1.00 86.44 77 SER A O 1
ATOM 573 N N . GLY A 1 78 ? -7.017 0.806 24.974 1.00 84.50 78 GLY A N 1
ATOM 574 C CA . GLY A 1 78 ? -7.427 1.933 25.817 1.00 84.50 78 GLY A CA 1
ATOM 575 C C . GLY A 1 78 ? -7.339 3.302 25.134 1.00 84.50 78 GLY A C 1
ATOM 576 O O . GLY A 1 78 ? -7.325 4.329 25.812 1.00 84.50 78 GLY A O 1
ATOM 577 N N . MET A 1 79 ? -7.272 3.350 23.800 1.00 89.44 79 MET A N 1
ATOM 578 C CA . MET A 1 79 ? -7.367 4.607 23.055 1.00 89.44 79 MET A CA 1
ATOM 579 C C . MET A 1 79 ? -8.799 5.155 23.079 1.00 89.44 79 MET A C 1
ATOM 581 O O . MET A 1 79 ? -9.769 4.405 22.995 1.00 89.44 79 MET A O 1
ATOM 585 N N . SER A 1 80 ? -8.938 6.485 23.099 1.00 88.69 80 SER A N 1
ATOM 586 C CA . SER A 1 80 ? -10.225 7.115 22.792 1.00 88.69 80 SER A CA 1
ATOM 587 C C . SER A 1 80 ? -10.666 6.756 21.367 1.00 88.69 80 SER A C 1
ATOM 589 O O . SER A 1 80 ? -9.829 6.564 20.480 1.00 88.69 80 SER A O 1
ATOM 591 N N . ALA A 1 81 ? -11.980 6.699 21.132 1.00 86.38 81 ALA A N 1
ATOM 592 C CA . ALA A 1 81 ? -12.539 6.341 19.827 1.00 86.38 81 ALA A CA 1
ATOM 593 C C . ALA A 1 81 ? -11.988 7.227 18.691 1.00 86.38 81 ALA A C 1
ATOM 595 O O . ALA A 1 81 ? -11.560 6.714 17.661 1.00 86.38 81 ALA A O 1
ATOM 596 N N . GLU A 1 82 ? -11.898 8.542 18.908 1.00 87.19 82 GLU A N 1
ATOM 597 C CA . GLU A 1 82 ? -11.351 9.491 17.927 1.00 87.19 82 GLU A CA 1
ATOM 598 C C . GLU A 1 82 ? -9.889 9.182 17.556 1.00 87.19 82 GLU A C 1
ATOM 600 O O . GLU A 1 82 ? -9.526 9.160 16.375 1.00 87.19 82 GLU A O 1
ATOM 605 N N . ASN A 1 83 ? -9.051 8.875 18.552 1.00 89.56 83 ASN A N 1
ATOM 606 C CA . ASN A 1 83 ? -7.641 8.553 18.331 1.00 89.56 83 ASN A CA 1
ATOM 607 C C . ASN A 1 83 ? -7.471 7.194 17.641 1.00 89.56 83 ASN A C 1
ATOM 609 O O . ASN A 1 83 ? -6.651 7.068 16.727 1.00 89.56 83 ASN A O 1
ATOM 613 N N . ALA A 1 84 ? -8.275 6.196 18.020 1.00 90.12 84 ALA A N 1
ATOM 614 C CA . ALA A 1 84 ? -8.271 4.881 17.383 1.00 90.12 84 ALA A CA 1
ATOM 615 C C . ALA A 1 84 ? -8.630 4.982 15.890 1.00 90.12 84 ALA A C 1
ATOM 617 O O . ALA A 1 84 ? -7.975 4.374 15.040 1.00 90.12 84 ALA A O 1
ATOM 618 N N . VAL A 1 85 ? -9.617 5.814 15.552 1.00 91.00 85 VAL A N 1
ATOM 619 C CA . VAL A 1 85 ? -10.025 6.093 14.169 1.00 91.00 85 VAL A CA 1
ATOM 620 C C . VAL A 1 85 ? -8.913 6.769 13.377 1.00 91.00 85 VAL A C 1
ATOM 622 O O . VAL A 1 85 ? -8.589 6.329 12.267 1.00 91.00 85 VAL A O 1
ATOM 625 N N . ALA A 1 86 ? -8.301 7.817 13.932 1.00 91.19 86 ALA A N 1
ATOM 626 C CA . ALA A 1 86 ? -7.189 8.506 13.283 1.00 91.19 86 ALA A CA 1
ATOM 627 C C . ALA A 1 86 ? -6.012 7.548 13.025 1.00 91.19 86 ALA A C 1
ATOM 629 O O . ALA A 1 86 ? -5.442 7.536 11.926 1.00 91.19 86 ALA A O 1
ATOM 630 N N . PHE A 1 87 ? -5.703 6.686 13.997 1.00 91.88 87 PHE A N 1
ATOM 631 C CA . PHE A 1 87 ? -4.664 5.667 13.889 1.00 91.8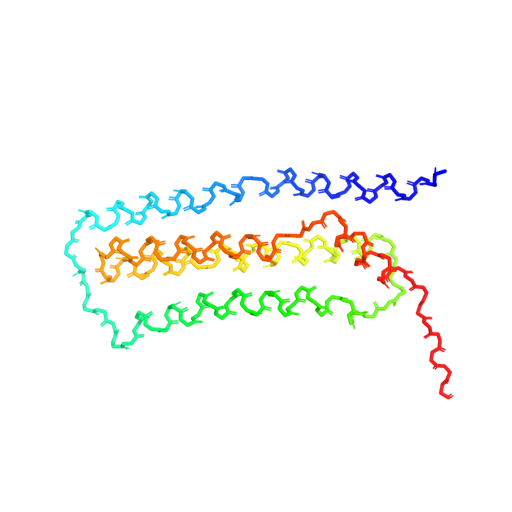8 87 PHE A CA 1
ATOM 632 C C . PHE A 1 87 ? -4.969 4.633 12.794 1.00 91.88 87 PHE A C 1
ATOM 634 O O . PHE A 1 87 ? -4.124 4.370 11.931 1.00 91.88 87 PHE A O 1
ATOM 641 N N . VAL A 1 88 ? -6.188 4.084 12.769 1.00 93.38 88 VAL A N 1
ATOM 642 C CA . VAL A 1 88 ? -6.629 3.118 11.748 1.00 93.38 88 VAL A CA 1
ATOM 643 C C . VAL A 1 88 ? -6.615 3.741 10.353 1.00 93.38 88 VAL A C 1
ATOM 645 O O . VAL A 1 88 ? -6.146 3.112 9.397 1.00 93.38 88 VAL A O 1
ATOM 648 N N . ARG A 1 89 ? -7.052 4.997 10.218 1.00 93.50 89 ARG A N 1
ATOM 649 C CA . ARG A 1 89 ? -7.011 5.734 8.949 1.00 93.50 89 ARG A CA 1
ATOM 650 C C . ARG A 1 89 ? -5.574 5.931 8.461 1.00 93.50 89 ARG A C 1
ATOM 652 O O . ARG A 1 89 ? -5.285 5.616 7.306 1.00 93.50 89 ARG A O 1
ATOM 659 N N . SER A 1 90 ? -4.680 6.422 9.319 1.00 93.44 90 SER A N 1
ATOM 660 C CA . SER A 1 90 ? -3.255 6.611 8.999 1.00 93.44 90 SER A CA 1
ATOM 661 C C . SER A 1 90 ? -2.593 5.298 8.569 1.00 93.44 90 SER A C 1
ATOM 663 O O . SER A 1 90 ? -1.915 5.206 7.540 1.00 93.44 90 SER A O 1
ATOM 665 N N . THR A 1 91 ? -2.890 4.232 9.304 1.00 93.94 91 THR A N 1
ATOM 666 C CA . THR A 1 91 ? -2.395 2.894 9.000 1.00 93.94 91 THR A CA 1
ATOM 667 C C . THR A 1 91 ? -2.902 2.385 7.652 1.00 93.94 91 THR A C 1
ATOM 669 O O . THR A 1 91 ? -2.139 1.828 6.863 1.00 93.94 91 THR A O 1
ATOM 672 N N . SER A 1 92 ? -4.172 2.628 7.341 1.00 95.19 92 SER A N 1
ATOM 673 C CA . SER A 1 92 ? -4.773 2.232 6.066 1.00 95.19 92 SER A CA 1
ATOM 674 C C . SER A 1 92 ? -4.134 2.949 4.877 1.00 95.19 92 SER A C 1
ATOM 676 O O . SER A 1 92 ? -3.891 2.327 3.844 1.00 95.19 92 SER A O 1
ATOM 678 N N . TRP A 1 93 ? -3.786 4.230 5.032 1.00 95.50 93 TRP A N 1
ATOM 679 C CA . TRP A 1 93 ? -3.002 4.964 4.033 1.00 95.50 93 TRP A CA 1
ATOM 680 C C . TRP A 1 93 ? -1.587 4.410 3.874 1.00 95.50 93 TRP A C 1
ATOM 682 O O . TRP A 1 93 ? -1.104 4.294 2.750 1.00 95.50 93 TRP A O 1
ATOM 692 N N . THR A 1 94 ? -0.946 4.009 4.971 1.00 95.12 94 THR A N 1
ATOM 693 C CA . THR A 1 94 ? 0.381 3.376 4.927 1.00 95.12 94 THR A CA 1
ATOM 694 C C . THR A 1 94 ? 0.339 2.056 4.154 1.00 95.12 94 THR A C 1
ATOM 696 O O . THR A 1 94 ? 1.164 1.827 3.271 1.00 95.12 94 THR A O 1
ATOM 699 N N . LEU A 1 95 ? -0.659 1.207 4.422 1.00 95.75 95 LEU A N 1
ATOM 700 C CA . LEU A 1 95 ? -0.866 -0.051 3.697 1.00 95.75 95 LEU A CA 1
ATOM 701 C C . LEU A 1 95 ? -1.138 0.176 2.207 1.00 95.75 95 LEU A C 1
ATOM 703 O O . LEU A 1 95 ? -0.601 -0.545 1.368 1.00 95.75 95 LEU A O 1
ATOM 707 N N . LEU A 1 96 ? -1.922 1.202 1.876 1.00 94.94 96 LEU A N 1
ATOM 708 C CA . LEU A 1 96 ? -2.176 1.597 0.494 1.00 94.94 96 LEU A CA 1
ATOM 709 C C . LEU A 1 96 ? -0.901 2.092 -0.207 1.00 94.94 96 LEU A C 1
ATOM 711 O O . LEU A 1 96 ? -0.637 1.705 -1.342 1.00 94.94 96 LEU A O 1
ATOM 715 N N . GLY A 1 97 ? -0.073 2.888 0.474 1.00 94.44 97 GLY A N 1
ATOM 716 C CA . GLY A 1 97 ? 1.229 3.314 -0.043 1.00 94.44 97 GLY A CA 1
ATOM 717 C C . GLY A 1 97 ? 2.155 2.127 -0.323 1.00 94.44 97 GLY A C 1
ATOM 718 O O . GLY A 1 97 ? 2.751 2.044 -1.397 1.00 94.44 97 GLY A O 1
ATOM 719 N N . LEU A 1 98 ? 2.207 1.157 0.594 1.00 95.06 98 LEU A N 1
ATOM 720 C CA . LEU A 1 98 ? 2.965 -0.086 0.411 1.00 95.06 98 LEU A CA 1
ATOM 721 C C . LEU A 1 98 ? 2.415 -0.951 -0.732 1.00 95.06 98 LEU A C 1
ATOM 723 O O . LEU A 1 98 ? 3.195 -1.605 -1.420 1.00 95.06 98 LEU A O 1
ATOM 727 N N . ALA A 1 99 ? 1.101 -0.929 -0.974 1.00 94.69 99 ALA A N 1
ATOM 728 C CA . ALA A 1 99 ? 0.487 -1.612 -2.111 1.00 94.69 99 ALA A CA 1
ATOM 729 C C . ALA A 1 99 ? 0.867 -0.977 -3.457 1.00 94.69 99 ALA A C 1
ATOM 731 O O . ALA A 1 99 ? 1.015 -1.697 -4.438 1.00 94.69 99 ALA A O 1
ATOM 732 N N . ILE A 1 100 ? 1.046 0.348 -3.506 1.00 94.12 100 ILE A N 1
ATOM 733 C CA . ILE A 1 100 ? 1.400 1.104 -4.723 1.00 94.12 100 ILE A CA 1
ATOM 734 C C . ILE A 1 100 ? 2.911 1.083 -5.000 1.00 94.12 100 ILE A C 1
ATOM 736 O O . ILE A 1 100 ? 3.333 1.240 -6.149 1.00 94.12 100 ILE A O 1
ATOM 740 N N . ALA A 1 101 ? 3.733 0.867 -3.969 1.00 94.44 101 ALA A N 1
ATOM 741 C CA . ALA A 1 101 ? 5.190 0.890 -4.060 1.00 94.44 101 ALA A CA 1
ATOM 742 C C . ALA A 1 101 ? 5.777 0.065 -5.229 1.00 94.44 101 ALA A C 1
ATOM 744 O O . ALA A 1 101 ? 6.649 0.604 -5.914 1.00 94.44 101 ALA A O 1
ATOM 745 N N . PRO A 1 102 ? 5.310 -1.165 -5.545 1.00 94.88 102 PRO A N 1
ATOM 746 C CA . PRO A 1 102 ? 5.833 -1.919 -6.684 1.00 94.88 102 PRO A CA 1
ATOM 747 C C . PRO A 1 102 ? 5.694 -1.175 -8.018 1.00 94.88 102 PRO A C 1
ATOM 749 O O . PRO A 1 102 ? 6.640 -1.154 -8.796 1.00 94.88 102 PRO A O 1
ATOM 752 N N . SER A 1 103 ? 4.579 -0.484 -8.273 1.00 92.25 103 SER A N 1
ATOM 753 C CA . SER A 1 103 ? 4.392 0.293 -9.508 1.00 92.25 103 SER A CA 1
ATOM 754 C C . SER A 1 103 ? 5.315 1.507 -9.576 1.00 92.25 103 SER A C 1
ATOM 756 O O . SER A 1 103 ? 5.822 1.817 -10.651 1.00 92.25 103 SER A O 1
ATOM 758 N N . LEU A 1 104 ? 5.572 2.176 -8.447 1.00 92.12 104 LEU A N 1
ATOM 759 C CA . LEU A 1 104 ? 6.529 3.288 -8.396 1.00 92.12 104 LEU A CA 1
ATOM 760 C C . LEU A 1 104 ? 7.955 2.803 -8.676 1.00 92.12 104 LEU A C 1
ATOM 762 O O . LEU A 1 104 ? 8.659 3.387 -9.500 1.00 92.12 104 LEU A O 1
ATOM 766 N N . LEU A 1 105 ? 8.358 1.697 -8.045 1.00 92.50 105 LEU A N 1
ATOM 767 C CA . LEU A 1 105 ? 9.645 1.052 -8.310 1.00 92.50 105 LEU A CA 1
ATOM 768 C C . LEU A 1 105 ? 9.731 0.536 -9.751 1.00 92.50 105 LEU A C 1
ATOM 770 O O . LEU A 1 105 ? 10.799 0.578 -10.356 1.00 92.50 105 LEU A O 1
ATOM 774 N N . GLY A 1 106 ? 8.608 0.100 -10.323 1.00 90.50 106 GLY A N 1
ATOM 775 C CA . GLY A 1 106 ? 8.507 -0.314 -11.715 1.00 90.50 106 GLY A CA 1
ATOM 776 C C . GLY A 1 106 ? 8.790 0.806 -12.702 1.00 90.50 106 GLY A C 1
ATOM 777 O O . GLY A 1 106 ? 9.515 0.566 -13.659 1.00 90.50 106 GLY A O 1
ATOM 778 N N . ILE A 1 107 ? 8.330 2.033 -12.446 1.00 89.50 107 ILE A N 1
ATOM 779 C CA . ILE A 1 107 ? 8.684 3.187 -13.290 1.00 89.50 107 ILE A CA 1
ATOM 780 C C . ILE A 1 107 ? 10.193 3.400 -13.287 1.00 89.50 107 ILE A C 1
ATOM 782 O O . ILE A 1 107 ? 10.802 3.505 -14.349 1.00 89.50 107 ILE A O 1
ATOM 786 N N . VAL A 1 108 ? 10.801 3.418 -12.097 1.00 89.25 108 VAL A N 1
ATOM 787 C CA . VAL A 1 108 ? 12.253 3.573 -11.961 1.00 89.25 108 VAL A CA 1
ATOM 788 C C . VAL A 1 108 ? 12.967 2.450 -12.707 1.00 89.25 108 VAL A C 1
ATOM 790 O O . VAL A 1 108 ? 13.871 2.710 -13.492 1.00 89.25 108 VAL A O 1
ATOM 793 N N . LEU A 1 109 ? 12.528 1.205 -12.537 1.00 88.62 109 LEU A N 1
ATOM 794 C CA . 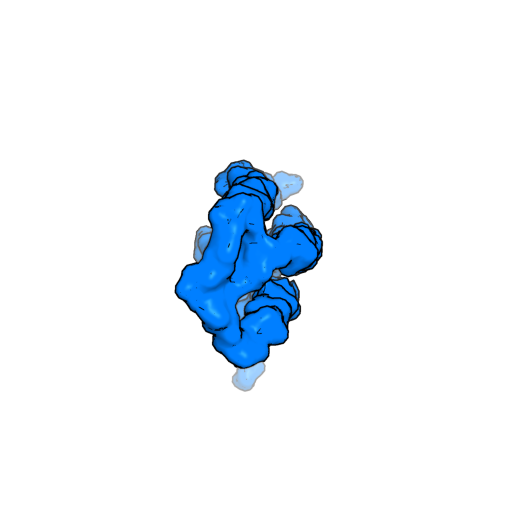LEU A 1 109 ? 13.119 0.061 -13.219 1.00 88.62 109 LEU A CA 1
ATOM 795 C C . LEU A 1 109 ? 12.993 0.166 -14.747 1.00 88.62 109 LEU A C 1
ATOM 797 O O . LEU A 1 109 ? 13.955 -0.121 -15.460 1.00 88.62 109 LEU A O 1
ATOM 801 N N . VAL A 1 110 ? 11.841 0.594 -15.259 1.00 88.88 110 VAL A N 1
ATOM 802 C CA . VAL A 1 110 ? 11.582 0.735 -16.699 1.00 88.88 110 VAL A CA 1
ATOM 803 C C . VAL A 1 110 ? 12.392 1.876 -17.309 1.00 88.88 110 VAL A C 1
ATOM 805 O O . VAL A 1 110 ? 12.888 1.704 -18.417 1.00 88.88 110 VAL A O 1
ATOM 808 N N . LEU A 1 111 ? 12.642 2.969 -16.579 1.00 87.00 111 LEU A N 1
ATOM 809 C CA . LEU A 1 111 ? 13.557 4.033 -17.024 1.00 87.00 111 LEU A CA 1
ATOM 810 C C . LEU A 1 111 ? 14.966 3.508 -17.337 1.00 87.00 111 LEU A C 1
ATOM 812 O O . LEU A 1 111 ? 15.622 4.002 -18.249 1.00 87.00 111 LEU A O 1
ATOM 816 N N . PHE A 1 112 ? 15.437 2.502 -16.598 1.00 85.88 112 PHE A N 1
ATOM 817 C CA . PHE A 1 112 ? 16.762 1.919 -16.817 1.00 85.88 112 PHE A CA 1
ATOM 818 C C . PHE A 1 112 ? 16.751 0.724 -17.776 1.00 85.88 112 PHE A C 1
ATOM 820 O O . PHE A 1 112 ? 17.729 0.493 -18.483 1.00 85.88 112 PHE A O 1
ATOM 827 N N . THR A 1 113 ? 15.670 -0.056 -17.802 1.00 85.56 113 THR A N 1
ATOM 828 C CA . THR A 1 113 ? 15.622 -1.338 -18.529 1.00 85.56 113 THR A CA 1
ATOM 829 C C . THR A 1 113 ? 14.875 -1.277 -19.855 1.00 85.56 113 THR A C 1
ATOM 831 O O . THR A 1 113 ? 15.110 -2.135 -20.700 1.00 85.56 113 THR A O 1
ATOM 834 N N . HIS A 1 114 ? 13.964 -0.314 -20.037 1.00 83.25 114 HIS A N 1
ATOM 835 C CA . HIS A 1 114 ? 13.033 -0.225 -21.172 1.00 83.25 114 HIS A CA 1
ATOM 836 C C . HIS A 1 114 ? 12.247 -1.527 -21.422 1.00 83.25 114 HIS A C 1
ATOM 838 O O . HIS A 1 114 ? 11.801 -1.823 -22.528 1.00 83.25 114 HIS A O 1
ATOM 844 N N . SER A 1 115 ? 12.075 -2.331 -20.372 1.00 85.88 115 SER A N 1
ATOM 845 C CA . SER A 1 115 ? 11.483 -3.661 -20.438 1.00 85.88 115 SER A CA 1
ATOM 846 C C . SER A 1 115 ? 9.996 -3.596 -20.107 1.00 85.88 115 SER A C 1
ATOM 848 O O . SER A 1 115 ? 9.602 -3.384 -18.957 1.00 85.88 115 SER A O 1
ATOM 850 N N . LEU A 1 116 ? 9.149 -3.851 -21.108 1.00 85.50 116 LEU A N 1
ATOM 851 C CA . LEU A 1 116 ? 7.704 -3.990 -20.898 1.00 85.50 116 LEU A CA 1
ATOM 852 C C . LEU A 1 116 ? 7.388 -5.131 -19.915 1.00 85.50 116 LEU A C 1
ATOM 854 O O . LEU A 1 116 ? 6.446 -5.039 -19.130 1.00 85.50 116 LEU A O 1
ATOM 858 N N . GLY A 1 117 ? 8.198 -6.195 -19.930 1.00 87.38 117 GLY A N 1
ATOM 859 C CA . GLY A 1 117 ? 8.054 -7.318 -19.007 1.00 87.38 117 GLY A CA 1
ATOM 860 C C . GLY A 1 117 ? 8.222 -6.901 -17.546 1.00 87.38 117 GLY A C 1
ATOM 861 O O . GLY A 1 117 ? 7.458 -7.350 -16.696 1.00 87.38 117 GLY A O 1
ATOM 862 N N . ASP A 1 118 ? 9.159 -5.997 -17.254 1.00 89.12 118 ASP A N 1
ATOM 863 C CA . ASP A 1 118 ? 9.351 -5.474 -15.898 1.00 89.12 118 ASP A CA 1
ATOM 864 C C . ASP A 1 118 ? 8.207 -4.547 -15.475 1.00 89.12 118 ASP A C 1
ATOM 866 O O . ASP A 1 118 ? 7.753 -4.615 -14.331 1.00 89.12 118 ASP A O 1
ATOM 870 N N . ALA A 1 119 ? 7.672 -3.754 -16.407 1.00 87.62 119 ALA A N 1
ATOM 871 C CA . ALA A 1 119 ? 6.488 -2.930 -16.170 1.00 87.62 119 ALA A CA 1
ATOM 872 C C . ALA A 1 119 ? 5.267 -3.792 -15.788 1.00 87.62 119 ALA A C 1
ATOM 874 O O . ALA A 1 119 ? 4.593 -3.531 -14.788 1.00 87.62 119 ALA A O 1
ATOM 875 N N . LEU A 1 120 ? 5.004 -4.855 -16.557 1.00 90.75 120 LEU A N 1
ATOM 876 C CA . LEU A 1 120 ? 3.896 -5.782 -16.314 1.00 90.75 120 LEU A CA 1
ATOM 877 C C . LEU A 1 120 ? 4.089 -6.586 -15.026 1.00 90.75 120 LEU A C 1
ATOM 879 O O . LEU A 1 120 ? 3.140 -6.752 -14.262 1.00 90.75 120 LEU A O 1
ATOM 883 N N . LEU A 1 121 ? 5.309 -7.050 -14.750 1.00 93.12 121 LEU A N 1
ATOM 884 C CA . LEU A 1 121 ? 5.622 -7.760 -13.511 1.00 93.12 121 LEU A CA 1
ATOM 885 C C . LEU A 1 121 ? 5.350 -6.881 -12.283 1.00 93.12 121 LEU A C 1
ATOM 887 O O . LEU A 1 121 ? 4.723 -7.329 -11.324 1.00 93.12 121 LEU A O 1
ATOM 891 N N . MET A 1 122 ? 5.762 -5.615 -12.331 1.00 94.25 122 MET A N 1
ATOM 892 C CA . MET A 1 122 ? 5.516 -4.658 -11.252 1.00 94.25 122 MET A CA 1
ATOM 893 C C . MET A 1 122 ? 4.033 -4.318 -11.108 1.00 94.25 122 MET A C 1
ATOM 895 O O . MET A 1 122 ? 3.551 -4.203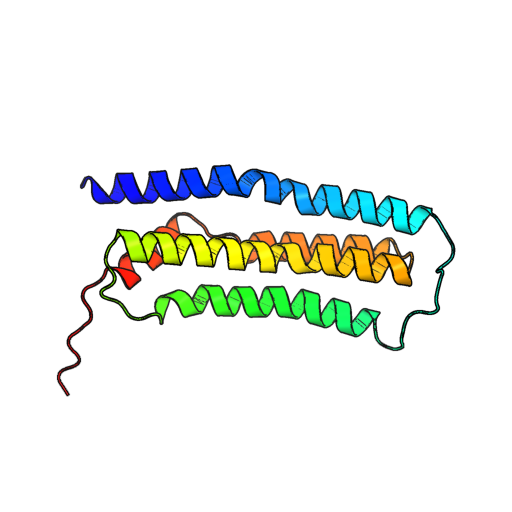 -9.985 1.00 94.25 122 MET A O 1
ATOM 899 N N . LEU A 1 123 ? 3.280 -4.248 -12.211 1.00 92.81 123 LEU A N 1
ATOM 900 C CA . LEU A 1 123 ? 1.821 -4.139 -12.156 1.00 92.81 123 LEU A CA 1
ATOM 901 C C . LEU A 1 123 ? 1.195 -5.345 -11.444 1.00 92.81 123 LEU A C 1
ATOM 903 O O . LEU A 1 123 ? 0.363 -5.155 -10.559 1.00 92.81 123 LEU A O 1
ATOM 907 N N . VAL A 1 124 ? 1.606 -6.571 -11.777 1.00 94.88 124 VAL A N 1
ATOM 908 C CA . VAL A 1 124 ? 1.111 -7.786 -11.106 1.00 94.88 124 VAL A CA 1
ATOM 909 C C . VAL A 1 124 ? 1.416 -7.744 -9.606 1.00 94.88 124 VAL A C 1
ATOM 911 O O . VAL A 1 124 ? 0.531 -8.030 -8.798 1.00 94.88 124 VAL A O 1
ATOM 914 N N . LEU A 1 125 ? 2.628 -7.336 -9.216 1.00 95.38 125 LEU A N 1
ATOM 915 C CA . LEU A 1 125 ? 3.001 -7.179 -7.806 1.00 95.38 125 LEU A CA 1
ATOM 916 C C . LEU A 1 125 ? 2.176 -6.097 -7.098 1.00 95.38 125 LEU A C 1
ATOM 918 O O . LEU A 1 125 ? 1.754 -6.312 -5.964 1.00 95.38 125 LEU A O 1
ATOM 922 N N . THR A 1 126 ? 1.898 -4.974 -7.758 1.00 95.25 126 THR A N 1
ATOM 923 C CA . THR A 1 126 ? 1.018 -3.923 -7.229 1.00 95.25 126 THR A CA 1
ATOM 924 C C . THR A 1 126 ? -0.397 -4.438 -7.020 1.00 95.25 126 THR A C 1
ATOM 926 O O . THR A 1 126 ? -0.955 -4.270 -5.939 1.00 95.25 126 THR A O 1
ATOM 929 N N . LEU A 1 127 ? -0.981 -5.113 -8.015 1.00 95.06 127 LEU A N 1
ATOM 930 C CA . LEU A 1 127 ? -2.323 -5.693 -7.902 1.00 95.06 127 LEU A CA 1
ATOM 931 C C . LEU A 1 127 ? -2.391 -6.716 -6.763 1.00 95.06 127 LEU A C 1
ATOM 933 O O . LEU A 1 127 ? -3.334 -6.701 -5.972 1.00 95.06 127 LEU A O 1
ATOM 937 N N . LEU A 1 128 ? -1.361 -7.553 -6.625 1.00 95.44 128 LEU A N 1
ATOM 938 C CA . LEU A 1 128 ? -1.225 -8.459 -5.489 1.00 95.44 128 LEU A CA 1
ATOM 939 C C . LEU A 1 128 ? -1.133 -7.688 -4.161 1.00 95.44 128 LEU A C 1
ATOM 941 O O . LEU A 1 128 ? -1.797 -8.056 -3.193 1.00 95.44 128 LEU A O 1
ATOM 945 N N . GLY A 1 129 ? -0.366 -6.597 -4.122 1.00 94.75 129 GLY A N 1
ATOM 946 C CA . GLY A 1 129 ? -0.295 -5.670 -2.995 1.00 94.75 129 GLY A CA 1
ATOM 947 C C . GLY A 1 129 ? -1.670 -5.130 -2.606 1.00 94.75 129 GLY A C 1
ATOM 948 O O . GLY A 1 129 ? -2.049 -5.224 -1.443 1.00 94.75 129 GLY A O 1
ATOM 949 N N . PHE A 1 130 ? -2.471 -4.662 -3.564 1.00 94.00 130 PHE A N 1
ATOM 950 C CA . PHE A 1 130 ? -3.846 -4.221 -3.308 1.00 94.00 130 PHE A CA 1
ATOM 951 C C . PHE A 1 130 ? -4.711 -5.343 -2.728 1.00 94.00 130 PHE A C 1
ATOM 953 O O . PHE A 1 130 ? -5.376 -5.141 -1.715 1.00 94.00 130 PHE A O 1
ATOM 960 N N . VAL A 1 131 ? -4.671 -6.542 -3.312 1.00 94.19 131 VAL A N 1
ATOM 961 C CA . VAL A 1 131 ? -5.453 -7.690 -2.821 1.00 94.19 131 VAL A CA 1
ATOM 962 C C . VAL A 1 131 ? -5.086 -8.058 -1.379 1.00 94.19 131 VAL A C 1
ATOM 964 O O . VAL A 1 131 ? -5.962 -8.430 -0.593 1.00 94.19 131 VAL A O 1
ATOM 967 N N . LEU A 1 132 ? -3.802 -7.971 -1.027 1.00 94.88 132 LEU A N 1
ATOM 968 C CA . LEU A 1 132 ? -3.292 -8.402 0.275 1.00 94.88 132 LEU A CA 1
ATOM 969 C C . LEU A 1 132 ? -3.329 -7.318 1.354 1.00 94.88 132 LEU A C 1
ATOM 971 O O . LEU A 1 132 ? -3.427 -7.663 2.533 1.00 94.88 132 LEU A O 1
ATOM 975 N N . LEU A 1 133 ? -3.196 -6.048 0.973 1.00 94.75 133 LEU A N 1
ATOM 976 C CA . LEU A 1 133 ? -2.983 -4.936 1.900 1.00 94.75 133 LEU A CA 1
ATOM 977 C C . LEU A 1 133 ? -4.177 -3.992 1.998 1.00 94.75 133 LEU A C 1
ATOM 979 O O . LEU A 1 133 ? -4.255 -3.251 2.977 1.00 94.75 133 LEU A O 1
ATOM 983 N N . TYR A 1 134 ? -5.101 -4.002 1.031 1.00 93.62 134 TYR A N 1
ATOM 984 C CA . TYR A 1 134 ? -6.260 -3.120 1.094 1.00 93.62 134 TYR A CA 1
ATOM 985 C C . TYR A 1 134 ? -7.156 -3.500 2.289 1.00 93.62 134 TYR A C 1
ATOM 987 O O . TYR A 1 134 ? -7.678 -4.622 2.336 1.00 93.62 134 TYR A O 1
ATOM 995 N N . PRO A 1 135 ? -7.355 -2.590 3.261 1.00 92.06 135 PRO A N 1
ATOM 996 C CA . PRO A 1 135 ? -8.124 -2.889 4.453 1.00 92.06 135 PRO A CA 1
ATOM 997 C C . PRO A 1 135 ? -9.600 -3.126 4.125 1.00 92.06 135 PRO A C 1
ATOM 999 O O . PRO A 1 135 ? -10.271 -2.324 3.466 1.00 92.06 135 PRO A O 1
ATOM 1002 N N . ARG A 1 136 ? -10.130 -4.233 4.643 1.00 91.75 136 ARG A N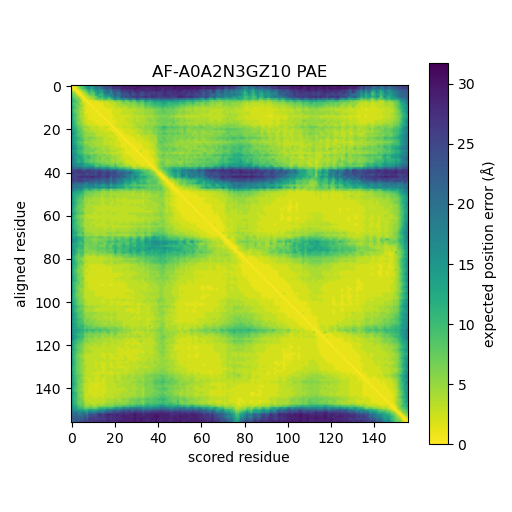 1
ATOM 1003 C CA . ARG A 1 136 ? -11.555 -4.578 4.538 1.00 91.75 136 ARG A CA 1
ATOM 1004 C C . ARG A 1 136 ? -12.337 -3.979 5.705 1.00 91.75 136 ARG A C 1
ATOM 1006 O O . ARG A 1 136 ? -11.791 -3.832 6.794 1.00 91.75 136 ARG A O 1
ATOM 1013 N N . ALA A 1 137 ? -13.637 -3.754 5.517 1.00 90.31 137 ALA A N 1
ATOM 1014 C CA . ALA A 1 137 ? -14.525 -3.238 6.566 1.00 90.31 137 ALA A CA 1
ATOM 1015 C C . ALA A 1 137 ? -14.447 -4.054 7.873 1.00 90.31 137 ALA A C 1
ATOM 1017 O O . ALA A 1 137 ? -14.306 -3.497 8.954 1.00 90.31 137 ALA A O 1
ATOM 1018 N N . VAL A 1 138 ? -14.454 -5.389 7.759 1.00 91.06 138 VAL A N 1
ATOM 1019 C CA . VAL A 1 138 ? -14.346 -6.315 8.904 1.00 91.06 138 VAL A CA 1
ATOM 1020 C C . VAL A 1 138 ? -13.016 -6.155 9.646 1.00 91.06 138 VAL A C 1
ATOM 1022 O O . VAL A 1 138 ? -12.951 -6.306 10.860 1.00 91.06 138 VAL A O 1
ATOM 1025 N N . GLN A 1 139 ? -11.945 -5.842 8.916 1.00 90.56 139 GLN A N 1
ATOM 1026 C CA . GLN A 1 139 ? -10.617 -5.663 9.489 1.00 90.56 139 GLN A CA 1
ATOM 1027 C C . GLN A 1 139 ? -10.499 -4.321 10.220 1.00 90.56 139 GLN A C 1
ATOM 1029 O O . GLN A 1 139 ? -9.936 -4.280 11.307 1.00 90.56 139 GLN A O 1
ATOM 1034 N N . TRP A 1 140 ? -11.081 -3.253 9.666 1.00 92.75 140 TRP A N 1
ATOM 1035 C CA . TRP A 1 140 ? -11.217 -1.960 10.347 1.00 92.75 140 TRP A CA 1
ATOM 1036 C C . TRP A 1 140 ? -11.965 -2.083 11.670 1.00 92.75 140 TRP A C 1
ATOM 1038 O O . TRP A 1 140 ? -11.483 -1.611 12.694 1.00 92.75 140 TRP A O 1
ATOM 1048 N N . ASP A 1 141 ? -13.109 -2.762 11.648 1.00 91.00 141 ASP A N 1
ATOM 1049 C CA . ASP A 1 141 ? -13.922 -2.993 12.839 1.00 91.00 141 ASP A CA 1
ATOM 1050 C C . ASP A 1 141 ? -13.165 -3.811 13.903 1.00 91.00 141 ASP A C 1
ATOM 1052 O O . ASP A 1 141 ? -13.183 -3.474 15.085 1.00 91.00 141 ASP A O 1
ATOM 1056 N N . ALA A 1 142 ? -12.424 -4.846 13.494 1.00 90.19 142 ALA A N 1
ATOM 1057 C CA . ALA A 1 142 ? -11.580 -5.613 14.410 1.00 90.19 142 ALA A CA 1
ATOM 1058 C C . ALA A 1 142 ? -10.454 -4.764 15.031 1.00 90.19 142 ALA A C 1
ATOM 1060 O O . ALA A 1 142 ? -10.190 -4.877 16.227 1.00 90.19 142 ALA A O 1
ATOM 1061 N N . TRP A 1 143 ? -9.802 -3.903 14.243 1.00 92.69 143 TRP A N 1
ATOM 1062 C CA . TRP A 1 143 ? -8.760 -3.007 14.748 1.00 92.69 143 TRP A CA 1
ATOM 1063 C C . TRP A 1 143 ? -9.309 -1.981 15.733 1.00 92.69 143 TRP A C 1
ATOM 1065 O O . TRP A 1 143 ? -8.720 -1.789 16.791 1.00 92.69 143 TRP A O 1
ATOM 1075 N N . LEU A 1 144 ? -10.443 -1.353 15.421 1.00 91.31 144 LEU A N 1
ATOM 1076 C CA . LEU A 1 144 ? -11.060 -0.364 16.304 1.00 91.31 144 LEU A CA 1
ATOM 1077 C C . LEU A 1 144 ? -11.507 -0.991 17.623 1.00 91.31 144 LEU A C 1
ATOM 1079 O O . LEU A 1 144 ? -11.204 -0.445 18.681 1.00 91.31 144 LEU A O 1
ATOM 1083 N N . ARG A 1 145 ? -12.137 -2.172 17.578 1.00 89.69 145 ARG A N 1
ATOM 1084 C CA . ARG A 1 145 ? -12.521 -2.904 18.793 1.00 89.69 145 ARG A CA 1
ATOM 1085 C C . ARG A 1 145 ? -11.321 -3.234 19.677 1.00 89.69 145 ARG A C 1
ATOM 1087 O O . ARG A 1 145 ? -11.416 -3.066 20.885 1.00 89.69 145 ARG A O 1
ATOM 1094 N N . HIS A 1 146 ? -10.201 -3.657 19.090 1.00 89.81 146 HIS A N 1
ATOM 1095 C CA . HIS A 1 146 ? -8.962 -3.912 19.835 1.00 89.81 146 HIS A CA 1
ATOM 1096 C C . HIS A 1 146 ? -8.397 -2.639 20.479 1.00 89.81 146 HIS A C 1
ATOM 1098 O O . HIS A 1 146 ? -8.040 -2.641 21.651 1.00 89.81 146 HIS A O 1
ATOM 1104 N N . LEU A 1 147 ? -8.327 -1.544 19.721 1.00 89.88 147 LEU A N 1
ATOM 1105 C CA . LEU A 1 147 ? -7.709 -0.294 20.171 1.00 89.88 147 LEU A CA 1
ATOM 1106 C C . LEU A 1 147 ? -8.523 0.427 21.252 1.00 89.88 147 LEU A C 1
ATOM 1108 O O . LEU A 1 147 ? -7.938 1.050 22.135 1.00 89.88 147 LEU A O 1
ATOM 1112 N N . VAL A 1 148 ? -9.853 0.351 21.179 1.00 89.81 148 VAL A N 1
ATOM 1113 C CA . VAL A 1 148 ? -10.769 1.004 22.129 1.00 89.81 148 VAL A CA 1
ATOM 1114 C C . VAL A 1 148 ? -11.056 0.127 23.348 1.00 89.81 148 VAL A C 1
ATOM 1116 O O . VAL A 1 148 ? -11.483 0.648 24.377 1.00 89.81 148 VAL A O 1
ATOM 1119 N N . ALA A 1 149 ? -10.811 -1.189 23.269 1.00 85.88 149 ALA A N 1
ATOM 1120 C CA . ALA A 1 149 ? -10.967 -2.078 24.416 1.00 85.88 149 ALA A CA 1
ATOM 1121 C C . ALA A 1 149 ? -10.229 -1.496 25.633 1.00 85.88 149 ALA A C 1
ATOM 1123 O O . ALA A 1 149 ? -9.121 -0.979 25.463 1.00 85.88 149 ALA A O 1
ATOM 1124 N N . PRO A 1 150 ? -10.821 -1.544 26.841 1.00 80.00 150 PRO A N 1
ATOM 1125 C CA . PRO A 1 150 ? -10.151 -1.050 28.033 1.00 80.00 150 PRO A CA 1
ATOM 1126 C C . PRO A 1 150 ? -8.787 -1.731 28.134 1.00 80.00 150 PRO A C 1
ATOM 1128 O O . PRO A 1 150 ? -8.679 -2.939 27.912 1.00 80.00 150 PRO A O 1
ATOM 1131 N N . ALA A 1 151 ? -7.743 -0.942 28.395 1.00 75.19 151 ALA A N 1
ATOM 1132 C CA . ALA A 1 151 ? -6.439 -1.503 28.697 1.00 75.19 151 ALA A CA 1
ATOM 1133 C C . ALA A 1 151 ? -6.648 -2.458 29.871 1.00 75.19 151 ALA A C 1
ATOM 1135 O O . ALA A 1 151 ? -7.111 -2.018 30.923 1.00 75.19 151 ALA A O 1
ATOM 1136 N N . GLU A 1 152 ? -6.410 -3.760 29.676 1.00 65.56 152 GLU A N 1
ATOM 1137 C CA . GLU A 1 152 ? -6.352 -4.667 30.815 1.00 65.56 152 GLU A CA 1
ATOM 1138 C C . GLU A 1 152 ? -5.327 -4.055 31.766 1.00 65.56 152 GLU A C 1
ATOM 1140 O O . GLU A 1 152 ? -4.167 -3.857 31.392 1.00 65.56 152 GLU A O 1
ATOM 1145 N N . GLU A 1 153 ? -5.782 -3.655 32.956 1.00 50.91 153 GLU A N 1
ATOM 1146 C CA . GLU A 1 153 ? -4.895 -3.304 34.051 1.00 50.91 153 GLU A CA 1
ATOM 1147 C C . GLU A 1 153 ? -4.048 -4.546 34.290 1.00 50.91 153 GLU A C 1
ATOM 1149 O O . GLU A 1 153 ? -4.487 -5.517 34.903 1.00 50.91 153 GLU A O 1
ATOM 1154 N N . VAL A 1 154 ? -2.840 -4.550 33.729 1.00 49.72 154 VAL A N 1
ATOM 1155 C CA . VAL A 1 154 ? -1.822 -5.530 34.068 1.00 49.72 154 VAL A CA 1
ATOM 1156 C C . VAL A 1 154 ? -1.434 -5.210 35.507 1.00 49.72 154 VAL A C 1
ATOM 1158 O O . VAL A 1 154 ? -0.497 -4.455 35.763 1.00 49.72 154 VAL A O 1
ATOM 1161 N N . THR A 1 155 ? -2.215 -5.726 36.454 1.00 42.44 155 THR A N 1
ATOM 1162 C CA . THR A 1 155 ? -1.813 -5.851 37.848 1.00 42.44 155 THR A CA 1
ATOM 1163 C C . THR A 1 155 ? -0.634 -6.815 37.862 1.00 42.44 155 THR A C 1
ATOM 1165 O O . THR A 1 155 ? -0.816 -8.029 37.746 1.00 42.44 155 THR A O 1
ATOM 1168 N N . VAL A 1 156 ? 0.570 -6.246 37.899 1.00 42.16 156 VAL A N 1
ATOM 1169 C CA . VAL A 1 156 ? 1.794 -6.929 38.331 1.00 42.16 156 VAL A CA 1
ATOM 1170 C C . VAL A 1 156 ? 1.787 -7.006 39.849 1.00 42.16 156 VAL A C 1
ATOM 1172 O O . VAL A 1 156 ? 1.445 -5.976 40.475 1.00 42.16 156 VAL A O 1
#

Radius of gyration: 19.45 Å; Cα contacts (8 Å, |Δi|>4): 160; chains: 1; bounding box: 53×18×65 Å

Mean predicted aligned error: 6.76 Å

pLDDT: mean 86.01, std 12.05, range [42.16, 96.38]